Protein AF-I7LHT3-F1 (afdb_monomer_lite)

Sequence (119 aa):
MKRFFERVYADFLKEPRFKEYEDIIRLAIEKGYIVTSVIDYYRNYMNKDEKVLILRHDIDVDKKGARIFFEIEKRYNVKASYYFRLSTIDYSLMDDIVKYSSEVGYHYEELATYCKRIK

Foldseek 3Di:
DVVVVVCCCVVPVDDDPLVVVLVVLVVCVVVQEQEEAPVCCVVPPVPHPGHYDAAEDEQPDDLVVVVSSVVSCVVVLYAYEYAYEPVNDDPVSQVVNVVSVHHYHHPDCVVVVVVVVVD

pLDDT: mean 93.85, std 7.06, range [59.22, 98.69]

Structure (mmCIF, N/CA/C/O backbone):
data_AF-I7LHT3-F1
#
_entry.id   AF-I7LHT3-F1
#
loop_
_atom_site.group_PDB
_atom_site.id
_atom_site.type_symbol
_atom_site.label_atom_id
_atom_site.label_alt_id
_atom_site.label_comp_id
_atom_site.label_asym_id
_atom_site.label_entity_id
_atom_site.label_seq_id
_atom_site.pdbx_PDB_ins_code
_atom_site.Cartn_x
_atom_site.Cartn_y
_atom_site.Cartn_z
_atom_site.occupancy
_atom_site.B_iso_or_equiv
_atom_site.auth_seq_id
_atom_site.auth_comp_id
_atom_site.auth_asym_id
_atom_site.auth_atom_id
_atom_site.pdbx_PDB_model_num
ATOM 1 N N . MET A 1 1 ? 14.414 21.120 -23.046 1.00 61.41 1 MET A N 1
ATOM 2 C CA . MET A 1 1 ? 15.507 20.861 -22.078 1.00 61.41 1 MET A CA 1
ATOM 3 C C . MET A 1 1 ? 15.022 20.762 -20.637 1.00 61.41 1 MET A C 1
ATOM 5 O O . MET A 1 1 ? 15.161 19.688 -20.079 1.00 61.41 1 MET A O 1
ATOM 9 N N . LYS A 1 2 ? 14.400 21.792 -20.043 1.00 66.00 2 LYS A N 1
ATOM 10 C CA . LYS A 1 2 ? 13.954 21.764 -18.630 1.00 66.00 2 LYS A CA 1
ATOM 11 C C . LYS A 1 2 ? 13.097 20.534 -18.263 1.00 66.00 2 LYS A C 1
ATOM 13 O O . LYS A 1 2 ? 13.437 19.799 -17.347 1.00 66.00 2 LYS A O 1
ATOM 18 N N . ARG A 1 3 ? 12.100 20.220 -19.097 1.00 79.88 3 ARG A N 1
ATOM 19 C CA . ARG A 1 3 ? 11.211 19.053 -18.944 1.00 79.88 3 ARG A CA 1
ATOM 20 C C . ARG A 1 3 ? 11.917 17.692 -19.056 1.00 79.88 3 ARG A C 1
ATOM 22 O O . ARG A 1 3 ? 11.431 16.710 -18.518 1.00 79.88 3 ARG A O 1
ATOM 29 N N . PHE A 1 4 ? 13.051 17.624 -19.758 1.00 87.94 4 PHE A N 1
ATOM 30 C CA . PHE A 1 4 ? 13.847 16.396 -19.861 1.00 87.94 4 PHE A CA 1
ATOM 31 C C . PHE A 1 4 ? 14.626 16.149 -18.564 1.00 87.94 4 PHE A C 1
ATOM 33 O O . PHE A 1 4 ? 14.534 15.066 -18.002 1.00 87.94 4 PHE A O 1
ATOM 40 N N . PHE A 1 5 ? 15.309 17.170 -18.037 1.00 88.00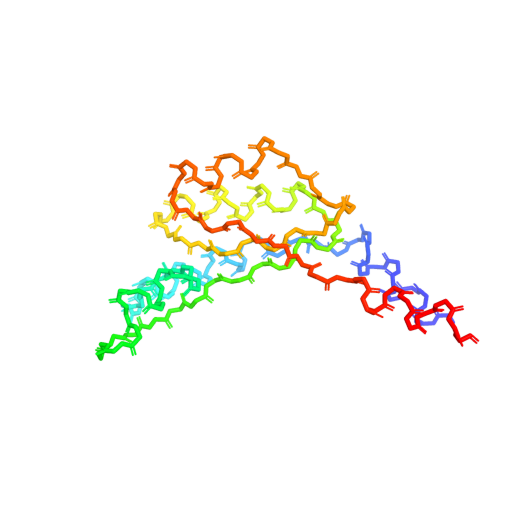 5 PHE A N 1
ATOM 41 C CA . PHE A 1 5 ? 16.018 17.066 -16.757 1.00 88.00 5 PHE A CA 1
ATOM 42 C C . PHE A 1 5 ? 15.073 16.808 -15.578 1.00 88.00 5 PHE A C 1
ATOM 44 O O . PHE A 1 5 ? 15.397 16.003 -14.713 1.00 88.00 5 PHE A O 1
ATOM 51 N N . GLU A 1 6 ? 13.883 17.418 -15.573 1.00 87.56 6 GLU A N 1
ATOM 52 C CA . GLU A 1 6 ? 12.838 17.132 -14.578 1.00 87.56 6 GLU A CA 1
ATOM 53 C C . GLU A 1 6 ? 12.427 15.654 -14.588 1.00 87.56 6 GLU A C 1
ATOM 55 O O . GLU A 1 6 ? 12.275 15.056 -13.527 1.00 87.56 6 GLU A O 1
ATOM 60 N N . ARG A 1 7 ? 12.293 15.049 -15.777 1.00 88.06 7 ARG A N 1
ATOM 61 C CA . ARG A 1 7 ? 11.987 13.620 -15.920 1.00 88.06 7 ARG A CA 1
ATOM 62 C C . ARG A 1 7 ? 13.144 12.740 -15.478 1.00 88.06 7 ARG A C 1
ATOM 64 O O . ARG A 1 7 ? 12.914 11.812 -14.721 1.00 88.06 7 ARG A O 1
ATOM 71 N N . VAL A 1 8 ? 14.378 13.058 -15.870 1.00 87.19 8 VAL A N 1
ATOM 72 C CA . VAL A 1 8 ? 15.560 12.303 -15.422 1.00 87.19 8 VAL A CA 1
ATOM 73 C C . VAL A 1 8 ? 15.680 12.333 -13.898 1.00 87.19 8 VAL A C 1
ATOM 75 O O . VAL A 1 8 ? 15.902 11.301 -13.273 1.00 87.19 8 VAL A O 1
ATOM 78 N N . TYR A 1 9 ? 15.479 13.498 -13.284 1.00 88.19 9 TYR A N 1
ATOM 79 C CA . TYR A 1 9 ? 15.497 13.604 -11.833 1.00 88.19 9 TYR A CA 1
ATOM 80 C C . TYR A 1 9 ? 14.360 12.800 -11.193 1.00 88.19 9 TYR A C 1
ATOM 82 O O . TYR A 1 9 ? 14.617 11.983 -10.317 1.00 88.19 9 TYR A O 1
ATOM 90 N N . ALA A 1 10 ? 13.117 12.996 -11.641 1.00 82.19 10 ALA A N 1
ATOM 91 C CA . ALA A 1 10 ? 11.954 12.332 -11.059 1.00 82.19 10 ALA A CA 1
ATOM 92 C C . ALA A 1 10 ? 11.996 10.805 -11.205 1.00 82.19 10 ALA A C 1
ATOM 94 O O . ALA A 1 10 ? 11.607 10.108 -10.271 1.00 82.19 10 ALA A O 1
ATOM 95 N N . ASP A 1 11 ? 12.467 10.314 -12.351 1.00 82.12 11 ASP A N 1
ATOM 96 C CA . ASP A 1 11 ? 12.419 8.897 -12.702 1.00 82.12 11 ASP A CA 1
ATOM 97 C C . ASP A 1 11 ? 13.643 8.126 -12.150 1.00 82.12 11 ASP A C 1
ATOM 99 O O . ASP A 1 11 ? 13.534 6.923 -11.922 1.00 82.12 11 ASP A O 1
ATOM 103 N N . PHE A 1 12 ? 14.788 8.789 -11.900 1.00 82.25 12 PHE A N 1
ATOM 104 C CA . PHE A 1 12 ? 16.039 8.103 -11.514 1.00 82.25 12 PHE A CA 1
ATOM 105 C C . PHE A 1 12 ? 16.764 8.638 -10.274 1.00 82.25 12 PHE A C 1
ATOM 107 O O . PHE A 1 12 ? 17.496 7.880 -9.644 1.00 82.25 12 PHE A O 1
ATOM 114 N N . LEU A 1 13 ? 16.632 9.925 -9.941 1.00 84.88 13 LEU A N 1
ATOM 115 C CA . LEU A 1 13 ? 17.433 10.558 -8.877 1.00 84.88 13 LEU A CA 1
ATOM 116 C C . LEU A 1 13 ? 16.616 10.909 -7.635 1.00 84.88 13 LEU A C 1
ATOM 118 O O . LEU A 1 13 ? 17.182 11.145 -6.571 1.00 84.88 13 LEU A O 1
ATOM 122 N N . LYS A 1 14 ? 15.294 10.996 -7.771 1.00 83.88 14 LYS A N 1
ATOM 123 C CA . LYS A 1 14 ? 14.410 11.351 -6.673 1.00 83.88 14 LYS A CA 1
ATOM 124 C C . LYS A 1 14 ? 14.393 10.224 -5.650 1.00 83.88 14 LYS A C 1
ATOM 126 O O . LYS A 1 14 ? 14.030 9.093 -5.963 1.00 83.88 14 LYS A O 1
ATOM 131 N N . GLU A 1 15 ? 14.739 10.568 -4.417 1.00 85.06 15 GLU A N 1
ATOM 132 C CA . GLU A 1 15 ? 14.700 9.616 -3.318 1.00 85.06 15 GLU A CA 1
ATOM 133 C C . GLU A 1 15 ? 13.270 9.114 -3.071 1.00 85.06 15 GLU A C 1
ATOM 135 O O . GLU A 1 15 ? 12.298 9.884 -3.155 1.00 85.06 15 GLU A O 1
ATOM 140 N N . PRO A 1 16 ? 13.113 7.816 -2.774 1.00 87.50 16 PRO A N 1
ATOM 141 C CA . PRO A 1 16 ? 11.816 7.266 -2.447 1.00 87.50 16 PRO A CA 1
ATOM 142 C C . PRO A 1 16 ? 11.344 7.790 -1.086 1.00 87.50 16 PRO A C 1
ATOM 144 O O . PRO A 1 16 ? 12.079 7.794 -0.102 1.00 87.50 16 PRO A O 1
ATOM 147 N N . ARG A 1 17 ? 10.073 8.189 -1.018 1.00 92.69 17 ARG A N 1
ATOM 148 C CA . ARG A 1 17 ? 9.463 8.831 0.160 1.00 92.69 17 ARG A CA 1
ATOM 149 C C . ARG 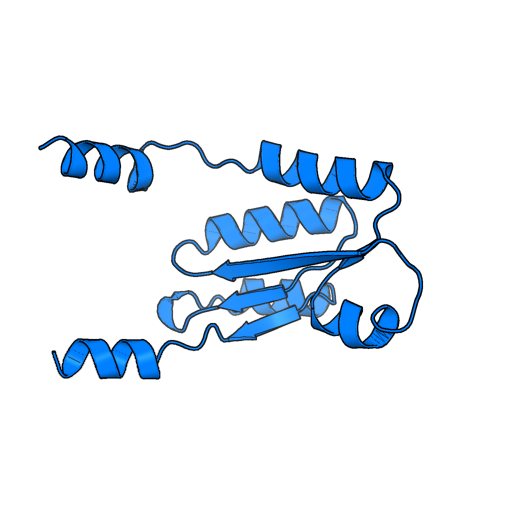A 1 17 ? 8.809 7.828 1.111 1.00 92.69 17 ARG A C 1
ATOM 151 O O . ARG A 1 17 ? 7.645 7.966 1.487 1.00 92.69 17 ARG A O 1
ATOM 158 N N . PHE A 1 18 ? 9.527 6.748 1.416 1.00 95.38 18 PHE A N 1
ATOM 159 C CA . PHE A 1 18 ? 9.004 5.669 2.260 1.00 95.38 18 PHE A CA 1
ATOM 160 C C . PHE A 1 18 ? 8.848 6.098 3.719 1.00 95.38 18 PHE A C 1
ATOM 162 O O . PHE A 1 18 ? 7.903 5.676 4.377 1.00 95.38 18 PHE A O 1
ATOM 169 N N . LYS A 1 19 ? 9.735 6.971 4.205 1.00 96.50 19 LYS A N 1
ATOM 170 C CA . LYS A 1 19 ? 9.661 7.499 5.569 1.00 96.50 19 LYS A CA 1
ATOM 171 C C . LYS A 1 19 ? 8.413 8.357 5.763 1.00 96.50 19 LYS A C 1
ATOM 173 O O . LYS A 1 19 ? 7.703 8.201 6.745 1.00 96.50 19 LYS A O 1
ATOM 178 N N . GLU A 1 20 ? 8.108 9.219 4.801 1.00 97.62 20 GLU A N 1
ATOM 179 C CA . GLU A 1 20 ? 6.916 10.062 4.835 1.00 97.62 20 GLU A CA 1
ATOM 180 C C . GLU A 1 20 ? 5.638 9.226 4.758 1.00 97.62 20 GLU A C 1
ATOM 182 O O . GLU A 1 20 ? 4.652 9.545 5.415 1.00 97.62 20 GLU A O 1
ATOM 187 N N . TYR A 1 21 ? 5.655 8.139 3.983 1.00 97.88 21 TYR A N 1
ATOM 188 C CA . TYR A 1 21 ? 4.554 7.181 3.963 1.00 97.88 21 TYR A CA 1
ATOM 189 C C . TYR A 1 21 ? 4.342 6.512 5.328 1.00 97.88 21 TYR A C 1
ATOM 191 O O . TYR A 1 21 ? 3.219 6.461 5.831 1.00 97.88 21 TYR A O 1
ATOM 199 N N . GLU A 1 22 ? 5.423 6.043 5.949 1.00 98.38 22 GLU A N 1
ATOM 200 C CA . GLU A 1 22 ? 5.403 5.458 7.290 1.00 98.38 22 GLU A CA 1
ATOM 201 C C . GLU A 1 22 ? 4.886 6.458 8.341 1.00 98.38 22 GLU A C 1
ATOM 203 O O . GLU A 1 22 ? 4.035 6.111 9.162 1.00 98.38 22 GLU A O 1
ATOM 208 N N . ASP A 1 23 ? 5.307 7.723 8.261 1.00 98.44 23 ASP A N 1
ATOM 209 C CA . ASP A 1 23 ? 4.817 8.797 9.128 1.00 98.44 23 ASP A CA 1
ATOM 210 C C . ASP A 1 23 ? 3.314 9.065 8.952 1.00 98.44 23 ASP A C 1
ATOM 212 O O . ASP A 1 23 ? 2.630 9.333 9.942 1.00 98.44 23 ASP A O 1
ATOM 216 N N . ILE A 1 24 ? 2.773 8.954 7.732 1.00 98.44 24 ILE A N 1
ATOM 217 C CA . ILE A 1 24 ? 1.326 9.071 7.482 1.00 98.44 24 ILE A CA 1
ATOM 218 C C . ILE A 1 24 ? 0.566 7.945 8.186 1.00 98.44 24 ILE A C 1
ATOM 220 O O . ILE A 1 24 ? -0.425 8.224 8.863 1.00 98.44 24 ILE A O 1
ATOM 224 N N . ILE A 1 25 ? 1.022 6.693 8.061 1.00 98.56 25 ILE A N 1
ATOM 225 C CA . ILE A 1 25 ? 0.386 5.547 8.730 1.00 98.56 25 ILE A CA 1
ATOM 226 C C . ILE A 1 25 ? 0.431 5.735 10.244 1.00 98.56 25 ILE A C 1
ATOM 228 O O . ILE A 1 25 ? -0.603 5.644 10.910 1.00 98.56 25 ILE A O 1
ATOM 232 N N . ARG A 1 26 ? 1.614 6.040 10.787 1.00 98.62 26 ARG A N 1
ATOM 233 C CA . ARG A 1 26 ? 1.803 6.257 12.223 1.00 98.62 26 ARG A CA 1
ATOM 234 C C . ARG A 1 26 ? 0.878 7.359 12.737 1.00 98.62 26 ARG A C 1
ATOM 236 O O . ARG A 1 26 ? 0.167 7.148 13.716 1.00 98.62 26 ARG A O 1
ATOM 243 N N . LEU A 1 27 ? 0.844 8.506 12.059 1.00 98.69 27 LEU A N 1
ATOM 244 C CA . LEU A 1 27 ? -0.003 9.630 12.451 1.00 98.69 27 LEU A CA 1
ATOM 245 C C . LEU A 1 27 ? -1.494 9.284 12.358 1.00 98.69 27 LEU A C 1
ATOM 247 O O . LEU A 1 27 ? -2.264 9.681 13.228 1.00 98.69 27 LEU A O 1
ATOM 251 N N . ALA A 1 28 ? -1.919 8.546 11.331 1.00 98.62 28 ALA A N 1
ATOM 252 C CA . ALA A 1 28 ? -3.305 8.107 11.200 1.00 98.62 28 ALA A CA 1
ATOM 253 C C . ALA A 1 28 ? -3.722 7.243 12.401 1.00 98.62 28 ALA A C 1
ATOM 255 O O . ALA A 1 28 ? -4.738 7.531 13.037 1.00 98.62 28 ALA A O 1
ATOM 256 N N . ILE A 1 29 ? -2.892 6.264 12.772 1.00 98.44 29 ILE A N 1
ATOM 257 C CA . ILE A 1 29 ? -3.115 5.411 13.948 1.00 98.44 29 ILE A CA 1
ATOM 258 C C . ILE A 1 29 ? -3.160 6.257 15.230 1.00 98.44 29 ILE A C 1
ATOM 260 O O . ILE A 1 29 ? -4.106 6.143 16.006 1.00 98.44 29 ILE A O 1
ATOM 264 N N . GLU A 1 30 ? -2.200 7.166 15.430 1.00 98.50 30 GLU A N 1
ATOM 265 C CA . GLU A 1 30 ? -2.159 8.076 16.590 1.00 98.50 30 GLU A CA 1
ATOM 266 C C . GLU A 1 30 ? -3.402 8.973 16.695 1.00 98.50 30 GLU A C 1
ATOM 268 O O . GLU A 1 30 ? -3.814 9.357 17.790 1.00 98.50 30 GLU A O 1
ATOM 273 N N . LYS A 1 31 ? -4.018 9.323 15.560 1.00 98.50 31 LYS A N 1
ATOM 274 C CA . LYS A 1 31 ? -5.255 10.115 15.498 1.00 98.50 31 LYS A CA 1
ATOM 275 C C . LYS A 1 31 ? -6.531 9.270 15.566 1.00 98.50 31 LYS A C 1
ATOM 277 O O . LYS A 1 31 ? -7.622 9.833 15.438 1.00 98.50 31 LYS A O 1
ATOM 282 N N . GLY A 1 32 ? -6.402 7.964 15.799 1.00 98.19 32 GLY A N 1
ATOM 283 C CA . GLY A 1 32 ? -7.518 7.035 15.964 1.00 98.19 32 GLY A CA 1
ATOM 284 C C . GLY A 1 32 ? -8.187 6.636 14.652 1.00 98.19 32 GLY A C 1
ATOM 285 O O . GLY A 1 32 ? -9.374 6.326 14.659 1.00 98.19 32 GLY A O 1
ATOM 286 N N . TYR A 1 33 ? -7.470 6.687 13.526 1.00 98.69 33 TYR A N 1
ATOM 287 C CA . TYR A 1 33 ? -7.975 6.145 12.268 1.00 98.69 33 TYR A CA 1
ATOM 288 C C . TYR A 1 33 ? -7.770 4.633 12.211 1.00 98.69 33 TYR A C 1
ATOM 290 O O . TYR A 1 33 ? -6.698 4.114 12.524 1.00 98.69 33 TYR A O 1
ATOM 298 N N . ILE A 1 34 ? -8.777 3.939 11.699 1.00 98.38 34 ILE A N 1
ATOM 299 C CA . ILE A 1 34 ? -8.670 2.570 11.215 1.00 98.38 34 ILE A CA 1
ATOM 300 C C . ILE A 1 34 ? -8.014 2.630 9.839 1.00 98.38 34 ILE A C 1
ATOM 302 O O . ILE A 1 34 ? -8.584 3.169 8.892 1.00 98.38 34 ILE A O 1
ATOM 306 N N . VAL A 1 35 ? -6.803 2.098 9.722 1.00 98.62 35 VAL A N 1
ATOM 307 C CA . VAL A 1 35 ? -6.062 2.074 8.457 1.00 98.62 35 VAL A CA 1
ATOM 308 C C 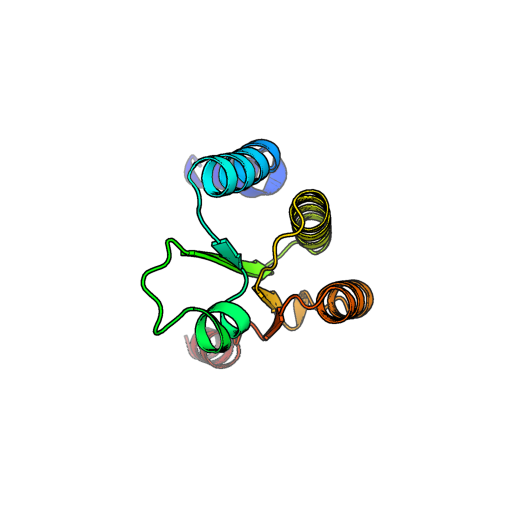. VAL A 1 35 ? -6.274 0.717 7.792 1.00 98.62 35 VAL A C 1
ATOM 310 O 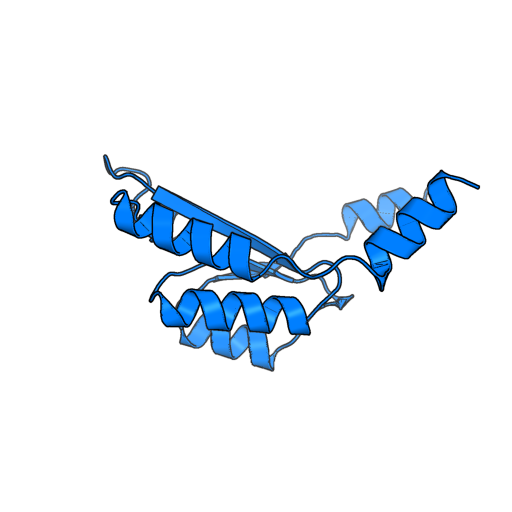O . VAL A 1 35 ? -5.916 -0.314 8.366 1.00 98.62 35 VAL A O 1
ATOM 313 N N . THR A 1 36 ? -6.911 0.693 6.621 1.00 98.50 36 THR A N 1
ATOM 314 C CA . THR A 1 36 ? -7.365 -0.574 6.031 1.00 98.50 36 THR A CA 1
ATOM 315 C C . THR A 1 36 ? -7.463 -0.581 4.498 1.00 98.50 36 THR A C 1
ATOM 317 O O . THR A 1 36 ? -7.229 0.431 3.838 1.00 98.50 36 THR A O 1
ATOM 320 N N . SER A 1 37 ? -7.790 -1.739 3.914 1.00 98.38 37 SER A N 1
ATOM 321 C CA . SER A 1 37 ? -8.018 -1.928 2.477 1.00 98.38 37 SER A CA 1
ATOM 322 C C . SER A 1 37 ? -9.426 -1.506 2.042 1.00 98.38 37 SER A C 1
ATOM 324 O O . SER A 1 37 ? -10.325 -1.300 2.860 1.00 98.38 37 SER A O 1
ATOM 326 N N . VAL A 1 38 ? -9.643 -1.397 0.730 1.00 98.06 38 VAL A N 1
ATOM 327 C CA . VAL A 1 38 ? -10.930 -1.016 0.133 1.00 98.06 38 VAL A CA 1
ATOM 328 C C . VAL A 1 38 ? -11.999 -2.052 0.476 1.00 98.06 38 VAL A C 1
ATOM 330 O O . VAL A 1 38 ? -13.077 -1.692 0.955 1.00 98.06 38 VAL A O 1
ATOM 333 N N . ILE A 1 39 ? -11.706 -3.341 0.279 1.00 96.19 39 ILE A N 1
ATOM 334 C CA . ILE A 1 39 ? -12.651 -4.418 0.593 1.00 96.19 39 ILE A CA 1
ATOM 335 C C . ILE A 1 39 ? -12.952 -4.493 2.093 1.00 96.19 39 ILE A C 1
ATOM 337 O O . ILE A 1 39 ? -14.104 -4.713 2.473 1.00 96.19 39 ILE A O 1
ATOM 341 N N . ASP A 1 40 ? -11.947 -4.327 2.954 1.00 97.31 40 ASP A N 1
ATOM 342 C CA . ASP A 1 40 ? -12.145 -4.401 4.404 1.00 97.31 40 ASP A CA 1
ATOM 343 C C . ASP A 1 40 ? -12.966 -3.205 4.904 1.00 97.31 40 ASP A C 1
ATOM 345 O O . ASP A 1 40 ? -13.887 -3.389 5.698 1.00 97.31 40 ASP A O 1
ATOM 349 N N . TYR A 1 41 ? -12.738 -2.005 4.356 1.00 97.94 41 TYR A N 1
ATOM 350 C CA . TYR A 1 41 ? -13.621 -0.856 4.558 1.00 97.94 41 TYR A CA 1
ATOM 351 C C . TYR A 1 41 ? -15.065 -1.170 4.166 1.00 97.94 41 TYR A C 1
ATOM 353 O O . TYR A 1 41 ? -15.964 -1.037 4.998 1.00 97.94 41 TYR A O 1
ATOM 361 N N . TYR A 1 42 ? -15.285 -1.633 2.934 1.00 97.38 42 TYR A N 1
ATOM 362 C CA . TYR A 1 42 ? -16.623 -1.940 2.429 1.00 97.38 42 TYR A CA 1
ATOM 363 C C . TYR A 1 42 ? -17.365 -2.933 3.332 1.00 97.38 42 TYR A C 1
ATOM 365 O O . TYR A 1 42 ? -18.530 -2.730 3.668 1.00 97.38 42 TYR A O 1
ATOM 373 N N . ARG A 1 43 ? -16.681 -3.999 3.757 1.00 96.50 43 ARG A N 1
ATOM 374 C CA . ARG A 1 43 ? -17.282 -5.076 4.554 1.00 96.50 43 ARG A CA 1
ATOM 375 C C . ARG A 1 43 ? -17.504 -4.694 6.011 1.00 96.50 43 ARG A C 1
ATOM 377 O O . ARG A 1 43 ? -18.516 -5.085 6.585 1.00 96.50 43 ARG A O 1
ATOM 384 N N . ASN A 1 44 ? -16.560 -3.973 6.613 1.00 97.06 44 ASN A N 1
ATOM 385 C CA . ASN A 1 44 ? -16.487 -3.859 8.068 1.00 97.06 44 ASN A CA 1
ATOM 386 C C . ASN A 1 44 ? -16.720 -2.448 8.603 1.00 97.06 44 ASN A C 1
ATOM 388 O O . ASN A 1 44 ? -17.031 -2.328 9.789 1.00 97.06 44 ASN A O 1
ATOM 392 N N . TYR A 1 45 ? -16.585 -1.401 7.785 1.00 96.94 45 TYR A N 1
ATOM 393 C CA . TYR A 1 45 ? -16.531 -0.018 8.275 1.00 96.94 45 TYR A CA 1
ATOM 394 C C . TYR A 1 45 ? -17.393 0.983 7.490 1.00 96.94 45 TYR A C 1
ATOM 396 O O . TYR A 1 45 ? -17.705 2.035 8.031 1.00 96.94 45 TYR A O 1
ATOM 404 N N . MET A 1 46 ? -17.846 0.664 6.272 1.00 96.12 46 MET A N 1
ATOM 405 C CA . MET A 1 46 ? -18.626 1.578 5.418 1.00 96.12 46 MET A CA 1
ATOM 406 C C . MET A 1 46 ? -19.887 2.147 6.085 1.00 96.12 46 MET A C 1
ATOM 408 O O . MET A 1 46 ? -20.234 3.298 5.847 1.00 96.12 46 MET A O 1
ATOM 412 N N . ASN A 1 47 ? -20.557 1.353 6.920 1.00 96.31 47 ASN A N 1
ATOM 413 C CA . ASN A 1 47 ? -21.796 1.746 7.599 1.00 96.31 47 ASN A CA 1
ATOM 414 C C . ASN A 1 47 ? -21.582 2.090 9.083 1.00 96.31 47 ASN A C 1
ATOM 416 O O . ASN A 1 47 ? -22.529 2.037 9.866 1.00 96.31 47 ASN A O 1
ATOM 420 N N . LYS A 1 48 ? -20.340 2.368 9.495 1.00 95.81 48 LYS A N 1
ATOM 421 C CA . LYS A 1 48 ? -19.985 2.712 10.877 1.00 95.81 48 LYS A CA 1
ATOM 422 C C . LYS A 1 48 ? -19.494 4.153 10.960 1.00 95.81 48 LYS A C 1
ATOM 424 O O . LYS A 1 48 ? -18.900 4.661 10.013 1.00 95.81 48 LYS A O 1
ATOM 429 N N . ASP A 1 49 ? -19.702 4.778 12.113 1.00 96.19 49 ASP A N 1
ATOM 430 C CA . ASP A 1 49 ? -19.184 6.115 12.417 1.00 96.19 49 ASP A CA 1
ATOM 431 C C . ASP A 1 49 ? -17.745 6.025 12.951 1.00 96.19 49 ASP A C 1
ATOM 433 O O . ASP A 1 49 ? -17.467 6.265 14.122 1.00 96.19 49 ASP A O 1
ATOM 437 N N . GLU A 1 50 ? -16.832 5.577 12.089 1.00 96.62 50 GLU A N 1
ATOM 438 C CA . GLU A 1 50 ? -15.415 5.394 12.405 1.00 96.62 50 GLU A CA 1
ATOM 439 C C . GLU A 1 50 ? -14.556 6.275 11.498 1.00 96.62 50 GLU A C 1
ATOM 441 O O . GLU A 1 50 ? -14.846 6.467 10.314 1.00 96.62 50 GLU A O 1
ATOM 446 N N . LYS A 1 51 ? -13.432 6.769 12.020 1.00 97.94 51 LYS A N 1
ATOM 447 C CA . LYS A 1 51 ? -12.423 7.420 11.181 1.00 97.94 51 LYS A CA 1
ATOM 448 C C . LYS A 1 51 ? -11.650 6.342 10.436 1.00 97.94 51 LYS A C 1
ATOM 450 O O . LYS A 1 51 ? -10.976 5.536 11.065 1.00 97.94 51 LYS A O 1
ATOM 455 N N . VAL A 1 52 ? -11.713 6.333 9.107 1.00 98.44 52 VAL A N 1
ATOM 456 C CA . VAL A 1 52 ? -11.030 5.321 8.288 1.00 98.44 52 VAL A CA 1
ATOM 457 C C . VAL A 1 52 ? -10.075 5.982 7.302 1.00 98.44 52 VAL A C 1
ATOM 459 O O . VAL A 1 52 ? -10.440 6.930 6.611 1.00 98.44 52 VAL A O 1
ATOM 462 N N . LEU A 1 53 ? -8.850 5.465 7.228 1.00 98.56 53 LEU A N 1
ATOM 463 C CA . LEU A 1 53 ? -7.897 5.751 6.162 1.00 98.56 53 LEU A CA 1
ATOM 464 C C . LEU A 1 53 ? -7.793 4.513 5.270 1.00 98.56 53 LEU A C 1
ATOM 466 O O . LEU A 1 53 ? -7.295 3.474 5.696 1.00 98.56 53 LEU A O 1
ATOM 470 N N . ILE A 1 54 ? -8.261 4.625 4.029 1.00 98.50 54 ILE A N 1
ATOM 471 C CA . ILE A 1 54 ? -8.193 3.527 3.064 1.00 98.50 54 ILE A CA 1
ATOM 472 C C . ILE A 1 54 ? -6.881 3.626 2.290 1.00 98.50 54 ILE A C 1
ATOM 474 O O . ILE A 1 54 ? -6.618 4.636 1.635 1.00 98.50 54 ILE A O 1
ATOM 478 N N . LEU A 1 55 ? -6.073 2.570 2.342 1.00 98.38 55 LEU A N 1
ATOM 479 C CA . LEU A 1 55 ? -4.820 2.472 1.606 1.00 98.38 55 LEU A CA 1
ATOM 480 C C . LEU A 1 55 ? -5.033 1.751 0.271 1.00 98.38 55 LEU A C 1
ATOM 482 O O . LEU A 1 55 ? -5.540 0.623 0.205 1.00 98.38 55 LEU A O 1
ATOM 486 N N . ARG A 1 56 ? -4.618 2.423 -0.804 1.00 97.44 56 ARG A N 1
ATOM 487 C CA . ARG A 1 56 ? -4.691 1.938 -2.181 1.00 97.44 56 ARG A CA 1
ATOM 488 C C . ARG A 1 56 ? -3.390 2.242 -2.912 1.00 97.44 56 ARG A C 1
ATOM 490 O O . ARG A 1 56 ? -3.016 3.406 -3.036 1.00 97.44 56 ARG A O 1
ATOM 497 N N . HIS A 1 57 ? -2.798 1.205 -3.492 1.00 96.94 57 HIS A N 1
ATOM 498 C CA . HIS A 1 57 ? -1.566 1.278 -4.267 1.00 96.94 57 HIS A CA 1
ATOM 499 C C . HIS A 1 57 ? -1.802 0.806 -5.692 1.00 96.94 57 HIS A C 1
ATOM 501 O O . HIS A 1 57 ? -2.197 -0.337 -5.908 1.00 96.94 57 HIS A O 1
ATOM 507 N N . ASP A 1 58 ? -1.523 1.675 -6.658 1.00 95.81 58 ASP A N 1
ATOM 508 C CA . ASP A 1 58 ? -1.370 1.276 -8.056 1.00 95.81 58 ASP A CA 1
ATOM 509 C C . ASP A 1 58 ? 0.090 0.914 -8.304 1.00 95.81 58 ASP A C 1
ATOM 511 O O . ASP A 1 58 ? 0.984 1.762 -8.249 1.00 95.81 58 ASP A O 1
ATOM 515 N N . ILE A 1 59 ? 0.347 -0.367 -8.551 1.00 95.31 59 ILE A N 1
ATOM 516 C CA . ILE A 1 59 ? 1.693 -0.870 -8.801 1.00 95.31 59 ILE A CA 1
ATOM 517 C C . ILE A 1 59 ? 1.966 -0.746 -10.297 1.00 95.31 59 ILE A C 1
ATOM 519 O O . ILE A 1 59 ? 1.850 -1.706 -11.054 1.00 95.31 59 ILE A O 1
ATOM 523 N N . ASP A 1 60 ? 2.301 0.466 -10.737 1.00 90.06 60 ASP A N 1
ATOM 524 C CA . ASP A 1 60 ? 2.477 0.774 -12.161 1.00 90.06 60 ASP A CA 1
ATOM 525 C C . ASP A 1 60 ? 3.845 0.362 -12.719 1.00 90.06 60 ASP A C 1
ATOM 527 O O . ASP A 1 60 ? 3.954 0.003 -13.893 1.00 90.06 60 ASP A O 1
ATOM 531 N N . VAL A 1 61 ? 4.898 0.437 -11.894 1.00 83.25 61 VAL A N 1
ATOM 532 C CA . VAL A 1 61 ? 6.292 0.324 -12.360 1.00 83.25 61 VAL A CA 1
ATOM 533 C C . VAL A 1 61 ? 7.142 -0.589 -11.476 1.00 83.25 61 VAL A C 1
ATOM 535 O O . VAL A 1 61 ? 7.714 -1.555 -11.977 1.00 83.25 61 VAL A O 1
ATOM 538 N N . ASP A 1 62 ? 7.248 -0.297 -10.176 1.00 84.44 62 ASP A N 1
ATOM 539 C CA . ASP A 1 62 ? 8.267 -0.909 -9.315 1.00 84.44 62 ASP A CA 1
ATOM 540 C C . ASP A 1 62 ? 7.702 -1.914 -8.297 1.00 84.44 62 ASP A C 1
ATOM 542 O O . ASP A 1 62 ? 7.034 -1.559 -7.324 1.00 84.44 62 ASP A O 1
ATOM 546 N N . LYS A 1 63 ? 8.063 -3.185 -8.497 1.00 90.06 63 LYS A N 1
ATOM 547 C CA . LYS A 1 63 ? 7.742 -4.308 -7.603 1.00 90.06 63 LYS A CA 1
ATOM 548 C C . LYS A 1 63 ? 8.491 -4.223 -6.270 1.00 90.06 63 LYS A C 1
ATOM 550 O O . LYS A 1 63 ? 7.959 -4.627 -5.238 1.00 90.06 63 LYS A O 1
ATOM 555 N N . LYS A 1 64 ? 9.719 -3.687 -6.265 1.00 90.94 64 LYS A N 1
ATOM 556 C CA . LYS A 1 64 ? 10.529 -3.566 -5.042 1.00 90.94 64 LYS A CA 1
ATOM 557 C C . LYS A 1 64 ? 9.922 -2.532 -4.104 1.00 90.94 64 LYS A C 1
ATOM 559 O O . LYS A 1 64 ? 9.758 -2.818 -2.921 1.00 90.94 64 LYS A O 1
ATOM 564 N N . GLY A 1 65 ? 9.518 -1.381 -4.639 1.00 93.12 65 GLY A N 1
ATOM 565 C CA . GLY A 1 65 ? 8.747 -0.384 -3.905 1.00 93.12 65 GLY A CA 1
ATOM 566 C C . GLY A 1 65 ? 7.464 -0.965 -3.315 1.00 93.12 65 GLY A C 1
ATOM 567 O O . GLY A 1 65 ? 7.209 -0.768 -2.130 1.00 93.12 65 GLY A O 1
ATOM 568 N N . ALA A 1 66 ? 6.714 -1.762 -4.085 1.00 96.12 66 ALA A N 1
ATOM 569 C CA . ALA A 1 66 ? 5.513 -2.444 -3.593 1.00 96.12 66 ALA A CA 1
ATOM 570 C C . ALA A 1 66 ? 5.800 -3.355 -2.382 1.00 96.12 66 ALA A C 1
ATOM 572 O O . ALA A 1 66 ? 5.071 -3.307 -1.392 1.00 96.12 66 ALA A O 1
ATOM 573 N N . ARG A 1 67 ? 6.896 -4.131 -2.413 1.00 97.75 67 ARG A N 1
ATOM 574 C CA . ARG A 1 67 ? 7.332 -4.939 -1.259 1.00 97.75 67 ARG A CA 1
ATOM 575 C C . ARG A 1 67 ? 7.677 -4.067 -0.052 1.00 97.75 67 ARG A C 1
ATOM 577 O O . ARG A 1 67 ? 7.319 -4.427 1.060 1.00 97.75 67 ARG A O 1
ATOM 584 N N . ILE A 1 68 ? 8.331 -2.922 -0.248 1.00 97.31 68 ILE A N 1
ATOM 585 C CA . ILE A 1 68 ? 8.668 -2.006 0.854 1.00 97.31 68 ILE A CA 1
ATOM 586 C C . ILE A 1 68 ? 7.401 -1.427 1.498 1.00 97.31 68 ILE A C 1
ATOM 588 O O . ILE A 1 68 ? 7.309 -1.428 2.724 1.00 97.31 68 ILE A O 1
ATOM 592 N N . PHE A 1 69 ? 6.417 -0.993 0.700 1.00 97.56 69 PHE A N 1
ATOM 593 C CA . PHE A 1 69 ? 5.109 -0.560 1.210 1.00 97.56 69 PHE A CA 1
ATOM 594 C C . PHE A 1 69 ? 4.455 -1.647 2.069 1.00 97.56 69 PHE A C 1
ATOM 596 O O . PHE A 1 69 ? 4.065 -1.380 3.206 1.00 97.56 69 PHE A O 1
ATOM 603 N N . PHE A 1 70 ? 4.442 -2.883 1.569 1.00 98.38 70 PHE A N 1
ATOM 604 C CA . PHE A 1 70 ? 3.869 -4.023 2.276 1.00 98.38 70 PHE A CA 1
ATOM 605 C C . PHE A 1 70 ? 4.566 -4.316 3.609 1.00 98.38 70 PHE A C 1
ATOM 607 O O . PHE A 1 70 ? 3.901 -4.503 4.628 1.00 98.38 70 PHE A O 1
ATOM 614 N N . GLU A 1 71 ? 5.900 -4.301 3.644 1.00 98.50 71 GLU A N 1
ATOM 615 C CA . GLU A 1 71 ? 6.632 -4.509 4.897 1.00 98.50 71 GLU A CA 1
ATOM 616 C C . GLU A 1 71 ? 6.421 -3.354 5.890 1.00 98.50 71 GLU A C 1
ATOM 618 O O . GLU A 1 71 ? 6.371 -3.602 7.093 1.00 98.50 71 GLU A O 1
ATOM 623 N N . ILE A 1 72 ? 6.277 -2.103 5.426 1.00 98.50 72 ILE A N 1
ATOM 624 C CA . ILE A 1 72 ? 5.911 -0.972 6.298 1.00 98.50 72 ILE A CA 1
ATOM 625 C C . ILE A 1 72 ? 4.537 -1.231 6.917 1.00 98.50 72 ILE A C 1
ATOM 627 O O . ILE A 1 72 ? 4.411 -1.241 8.135 1.00 98.50 72 ILE A O 1
ATOM 631 N N . GLU A 1 73 ? 3.517 -1.498 6.110 1.00 98.50 73 GLU A N 1
ATOM 632 C CA . GLU A 1 73 ? 2.146 -1.717 6.589 1.00 98.50 73 GLU A CA 1
ATOM 633 C C . GLU A 1 73 ? 2.046 -2.859 7.598 1.00 98.50 73 GLU A C 1
ATOM 635 O O . GLU A 1 73 ? 1.428 -2.715 8.656 1.00 98.50 73 GLU A O 1
ATOM 640 N N . LYS A 1 74 ? 2.740 -3.965 7.320 1.00 98.31 74 LYS A N 1
ATOM 641 C CA . LYS A 1 74 ? 2.813 -5.117 8.213 1.00 98.31 74 LYS A CA 1
ATOM 642 C C . LYS A 1 74 ? 3.418 -4.762 9.573 1.00 98.31 74 LYS A C 1
ATOM 644 O O . LYS A 1 74 ? 2.933 -5.262 10.587 1.00 98.31 74 LYS A O 1
ATOM 649 N N . ARG A 1 75 ? 4.432 -3.883 9.630 1.00 98.38 75 ARG A N 1
ATOM 650 C CA . ARG A 1 75 ? 5.008 -3.410 10.909 1.00 98.38 75 ARG A CA 1
ATOM 651 C C . ARG A 1 75 ? 3.989 -2.673 11.777 1.00 98.38 75 ARG A C 1
ATOM 653 O O . ARG A 1 75 ? 4.066 -2.773 12.997 1.00 98.38 75 ARG A O 1
ATOM 660 N N . TYR A 1 76 ? 3.042 -1.967 11.162 1.00 98.31 76 TYR A N 1
ATOM 661 C CA . TYR A 1 76 ? 1.984 -1.230 11.864 1.00 98.31 76 TYR A CA 1
ATOM 662 C C . TYR A 1 76 ? 0.686 -2.021 12.022 1.00 98.31 76 TYR A C 1
ATOM 664 O O . TYR A 1 76 ? -0.289 -1.508 12.565 1.00 98.31 76 TYR A O 1
ATOM 672 N N . ASN A 1 77 ? 0.677 -3.275 11.578 1.00 98.12 77 ASN A N 1
ATOM 673 C CA . ASN A 1 77 ? -0.484 -4.145 11.579 1.00 98.12 77 ASN A CA 1
ATOM 674 C C . ASN A 1 77 ? -1.704 -3.579 10.817 1.00 98.12 77 ASN A C 1
ATOM 676 O O . ASN A 1 77 ? -2.845 -3.735 11.259 1.00 98.12 77 ASN A O 1
ATOM 680 N N . VAL A 1 78 ? -1.464 -2.890 9.696 1.00 98.38 78 VAL A N 1
ATOM 681 C CA . VAL A 1 78 ? -2.514 -2.266 8.871 1.00 98.38 78 VAL A CA 1
ATOM 682 C C . VAL A 1 78 ? -2.667 -2.985 7.536 1.00 98.38 78 VAL A C 1
ATOM 684 O O . VAL A 1 78 ? -1.727 -3.603 7.045 1.00 98.38 78 VAL A O 1
ATOM 687 N N . LYS A 1 79 ? -3.852 -2.890 6.929 1.00 98.50 79 LYS A N 1
ATOM 688 C CA . LYS A 1 79 ? -4.145 -3.514 5.629 1.00 98.50 79 LYS A CA 1
ATOM 689 C C . LYS A 1 79 ? -4.171 -2.476 4.514 1.00 98.50 79 LYS A C 1
ATOM 691 O O . LYS A 1 79 ? -4.495 -1.315 4.753 1.00 98.50 79 LYS A O 1
ATOM 696 N N . ALA A 1 80 ? -3.922 -2.919 3.287 1.00 98.62 80 ALA A N 1
ATOM 697 C CA . ALA A 1 80 ? -4.030 -2.088 2.093 1.00 98.62 80 ALA A CA 1
ATOM 698 C C . ALA A 1 80 ? -4.491 -2.894 0.876 1.00 98.62 80 ALA A C 1
ATOM 700 O O . ALA A 1 80 ? -4.605 -4.121 0.923 1.00 98.62 80 ALA A O 1
ATOM 701 N N . SER A 1 81 ? -4.768 -2.178 -0.211 1.00 98.62 81 SER A N 1
ATOM 702 C CA . SER A 1 81 ? -5.196 -2.742 -1.495 1.00 98.62 81 SER A CA 1
ATOM 703 C C . SER A 1 81 ? -4.130 -2.488 -2.549 1.00 98.62 81 SER A C 1
ATOM 705 O O . SER A 1 81 ? -3.750 -1.339 -2.767 1.00 98.62 81 SER A O 1
ATOM 707 N N . TYR A 1 82 ? -3.671 -3.544 -3.212 1.00 98.38 82 TYR A N 1
ATOM 708 C CA . TYR A 1 82 ? -2.590 -3.512 -4.191 1.00 98.38 82 TYR A CA 1
ATOM 709 C C . TYR A 1 82 ? -3.116 -3.883 -5.572 1.00 98.38 82 TYR A C 1
ATOM 711 O O . TYR A 1 82 ? -3.451 -5.040 -5.821 1.00 98.38 82 TYR A O 1
ATOM 719 N N . TYR A 1 83 ? -3.168 -2.916 -6.483 1.00 97.75 83 TYR A N 1
ATOM 720 C CA . TYR A 1 83 ? -3.611 -3.119 -7.857 1.00 97.75 83 TYR A CA 1
ATOM 721 C C . TYR A 1 83 ? -2.396 -3.285 -8.773 1.00 97.75 83 TYR A C 1
ATOM 723 O O . TYR A 1 83 ? -1.663 -2.331 -9.029 1.00 97.75 83 TYR A O 1
ATOM 731 N N . PHE A 1 84 ? -2.173 -4.504 -9.261 1.00 96.88 84 PHE A N 1
ATOM 732 C CA . PHE A 1 84 ? -1.049 -4.835 -10.141 1.00 96.88 84 PHE A CA 1
ATOM 733 C C . PHE A 1 84 ? -1.446 -4.715 -11.610 1.00 96.88 84 PHE A C 1
ATOM 735 O O . PHE A 1 84 ? -2.537 -5.126 -11.993 1.00 96.88 84 PHE A O 1
ATOM 742 N N . ARG A 1 85 ? -0.545 -4.208 -12.451 1.00 94.44 85 ARG A N 1
ATOM 743 C CA . ARG A 1 85 ? -0.637 -4.326 -13.914 1.00 94.44 85 ARG A CA 1
ATOM 744 C C . ARG A 1 85 ? -0.128 -5.683 -14.360 1.00 94.44 85 ARG A C 1
ATOM 746 O O . ARG A 1 85 ? 0.630 -6.320 -13.632 1.00 94.44 85 ARG A O 1
ATOM 753 N N . LEU A 1 86 ? -0.407 -6.067 -15.606 1.00 91.81 86 LEU A N 1
ATOM 754 C CA . LEU A 1 86 ? 0.182 -7.284 -16.179 1.00 91.81 86 LEU A CA 1
ATOM 755 C C . LEU A 1 86 ? 1.718 -7.213 -16.192 1.00 91.81 86 LEU A C 1
ATOM 757 O O . LEU A 1 86 ? 2.391 -8.203 -15.915 1.00 91.81 86 LEU A O 1
ATOM 761 N N . SER A 1 87 ? 2.281 -6.027 -16.442 1.00 91.38 87 SER A N 1
ATOM 762 C CA . SER A 1 87 ? 3.731 -5.794 -16.443 1.00 91.38 87 SER A CA 1
ATOM 763 C C . SER A 1 87 ? 4.372 -5.859 -15.054 1.00 91.38 87 SER A C 1
ATOM 765 O O . SER A 1 87 ? 5.577 -6.099 -14.940 1.00 91.38 87 SER A O 1
ATOM 767 N N . THR A 1 88 ? 3.595 -5.645 -13.991 1.00 94.75 88 THR A N 1
ATOM 768 C CA . THR A 1 88 ? 4.099 -5.566 -12.615 1.00 94.75 88 THR A CA 1
ATOM 769 C C . THR A 1 88 ? 3.697 -6.740 -11.737 1.00 94.75 88 THR A C 1
ATOM 771 O O . THR A 1 88 ? 4.093 -6.754 -10.575 1.00 94.75 88 THR A O 1
ATOM 774 N N . ILE A 1 89 ? 3.026 -7.760 -12.285 1.00 94.81 89 ILE A N 1
ATOM 775 C CA . ILE A 1 89 ? 2.707 -8.999 -11.562 1.00 94.81 89 ILE A CA 1
ATOM 776 C C . ILE A 1 89 ? 3.947 -9.550 -10.850 1.00 94.81 89 ILE A C 1
ATOM 778 O O . ILE A 1 89 ? 5.023 -9.715 -11.440 1.00 94.81 89 ILE A O 1
ATOM 782 N N . ASP A 1 90 ? 3.760 -9.866 -9.575 1.00 96.62 90 ASP A N 1
ATOM 783 C CA . ASP A 1 90 ? 4.705 -10.580 -8.731 1.00 96.62 90 ASP A CA 1
ATOM 784 C C . ASP A 1 90 ? 3.911 -11.543 -7.849 1.00 96.62 90 ASP A C 1
ATOM 786 O O . ASP A 1 90 ? 3.391 -11.163 -6.802 1.00 96.62 90 ASP A O 1
ATOM 790 N N . TYR A 1 91 ? 3.781 -12.792 -8.299 1.00 97.12 91 TYR A N 1
ATOM 791 C CA . TYR A 1 91 ? 2.962 -13.790 -7.611 1.00 97.12 91 TYR A CA 1
ATOM 792 C C . TYR A 1 91 ? 3.428 -14.055 -6.178 1.00 97.12 91 TYR A C 1
ATOM 794 O O . TYR A 1 91 ? 2.595 -14.268 -5.305 1.00 97.12 91 TYR A O 1
ATOM 802 N N . SER A 1 92 ? 4.737 -13.988 -5.911 1.00 98.00 92 SER A N 1
ATOM 803 C CA . SER A 1 92 ? 5.252 -14.196 -4.556 1.00 98.00 92 SER A CA 1
ATOM 804 C C . SER A 1 92 ? 4.800 -13.076 -3.624 1.00 98.00 92 SER A C 1
ATOM 806 O O . SER A 1 92 ? 4.356 -13.344 -2.511 1.00 98.00 92 SER A O 1
ATOM 808 N N . LEU A 1 93 ? 4.896 -11.821 -4.072 1.00 98.06 93 LEU A N 1
ATOM 809 C CA . LEU A 1 93 ? 4.404 -10.682 -3.301 1.00 98.06 93 LEU A CA 1
ATOM 810 C C . LEU A 1 93 ? 2.880 -10.725 -3.145 1.00 98.06 93 LEU A C 1
ATOM 812 O O . LEU A 1 93 ? 2.375 -10.487 -2.052 1.00 98.06 93 LEU A O 1
ATOM 816 N N . MET A 1 94 ? 2.148 -11.038 -4.213 1.00 98.31 94 MET A N 1
ATOM 817 C CA . MET A 1 94 ? 0.687 -11.137 -4.180 1.00 98.31 94 MET A CA 1
ATOM 818 C C . MET A 1 94 ? 0.219 -12.190 -3.166 1.00 98.31 94 MET A C 1
ATOM 820 O O . MET A 1 94 ? -0.673 -11.912 -2.364 1.00 98.31 94 MET A O 1
ATOM 824 N N . ASP A 1 95 ? 0.862 -13.358 -3.138 1.00 98.50 95 ASP A N 1
ATOM 825 C CA . ASP A 1 95 ? 0.582 -14.406 -2.156 1.00 98.50 95 ASP A CA 1
ATOM 826 C C . ASP A 1 95 ? 0.848 -13.938 -0.722 1.00 98.50 95 ASP A C 1
ATOM 828 O O . ASP A 1 95 ? 0.048 -14.214 0.173 1.00 98.50 95 ASP A O 1
ATOM 832 N N . ASP A 1 96 ? 1.952 -13.224 -0.489 1.00 98.56 96 ASP A N 1
ATOM 833 C CA . ASP A 1 96 ? 2.280 -12.680 0.832 1.00 98.56 96 ASP A CA 1
ATOM 834 C C . ASP A 1 96 ? 1.231 -11.652 1.294 1.00 98.56 96 ASP A C 1
ATOM 836 O O . ASP A 1 96 ? 0.788 -11.700 2.446 1.00 98.56 96 ASP A O 1
ATOM 840 N N . ILE A 1 97 ? 0.780 -10.773 0.391 1.00 98.38 97 ILE A N 1
ATOM 841 C CA . ILE A 1 97 ? -0.268 -9.772 0.650 1.00 98.38 97 ILE A CA 1
ATOM 842 C C . ILE A 1 97 ? -1.582 -10.457 1.045 1.00 98.38 97 ILE A C 1
ATOM 844 O O . ILE A 1 97 ? -2.182 -10.099 2.061 1.00 98.38 97 ILE A O 1
ATOM 848 N N . VAL A 1 98 ? -2.010 -11.473 0.287 1.00 98.06 98 VAL A N 1
ATOM 849 C CA . VAL A 1 98 ? -3.259 -12.205 0.559 1.00 98.06 98 VAL A CA 1
ATOM 850 C C . VAL A 1 98 ? -3.165 -13.012 1.853 1.00 98.06 98 VAL A C 1
ATOM 852 O O . VAL A 1 98 ? -4.098 -12.980 2.655 1.00 98.06 98 VAL A O 1
ATOM 855 N N . LYS A 1 99 ? -2.043 -13.698 2.112 1.00 98.38 99 LYS A N 1
ATOM 856 C CA . LYS A 1 99 ? -1.819 -14.431 3.376 1.00 98.38 99 LYS A CA 1
ATOM 857 C C . LYS A 1 99 ? -1.874 -13.508 4.589 1.00 98.38 99 LYS A C 1
ATOM 859 O O . LYS A 1 99 ? -2.319 -13.920 5.657 1.00 98.38 99 LYS A O 1
ATOM 864 N N . TYR A 1 100 ? -1.457 -12.257 4.420 1.00 98.19 100 TYR A N 1
ATOM 865 C CA . TYR A 1 100 ? -1.558 -11.224 5.443 1.00 98.19 100 TYR A CA 1
ATOM 866 C C . TYR A 1 100 ? -2.972 -10.613 5.574 1.00 98.19 100 TYR A C 1
ATOM 868 O O . TYR A 1 100 ? -3.220 -9.796 6.454 1.00 98.19 100 TYR A O 1
ATOM 876 N N . SER A 1 101 ? -3.938 -11.056 4.762 1.00 97.31 101 SER A N 1
ATOM 877 C CA . SER A 1 101 ? -5.314 -10.533 4.689 1.00 97.31 101 SER A CA 1
ATOM 878 C C . SER A 1 101 ? -5.443 -9.114 4.116 1.00 97.31 101 SER A C 1
ATOM 880 O O . SER A 1 101 ? -6.487 -8.479 4.283 1.00 97.31 101 SER A O 1
ATOM 882 N N . SER A 1 102 ? -4.412 -8.628 3.420 1.00 97.81 102 SER A N 1
ATOM 883 C CA . SER A 1 102 ? -4.508 -7.454 2.547 1.00 97.81 102 SER A CA 1
ATOM 884 C C . SER A 1 102 ? -5.093 -7.844 1.184 1.00 97.81 102 SER A C 1
ATOM 886 O O . SER A 1 102 ? -5.257 -9.020 0.855 1.00 97.81 102 SER A O 1
ATOM 888 N N . GLU A 1 103 ? -5.464 -6.845 0.388 1.00 97.75 103 GLU A N 1
ATOM 889 C CA . GLU A 1 103 ? -6.161 -7.039 -0.882 1.00 97.75 103 GLU A CA 1
ATOM 890 C C . GLU A 1 103 ? -5.191 -6.976 -2.065 1.00 97.75 103 GLU A C 1
ATOM 892 O O . GLU A 1 103 ? -4.371 -6.064 -2.166 1.00 97.75 103 GLU A O 1
ATOM 897 N N . VAL A 1 104 ? -5.339 -7.919 -2.997 1.00 97.88 104 VAL A N 1
ATOM 898 C CA . VAL A 1 104 ? -4.698 -7.892 -4.315 1.00 97.88 104 VAL A CA 1
ATOM 899 C C . VAL A 1 104 ? -5.780 -7.738 -5.375 1.00 97.88 104 VAL A C 1
ATOM 901 O O . VAL A 1 104 ? -6.753 -8.490 -5.395 1.00 97.88 104 VAL A O 1
ATOM 904 N N . GLY A 1 105 ? -5.591 -6.778 -6.269 1.00 96.12 105 GLY A N 1
ATOM 905 C CA . GLY A 1 105 ? -6.471 -6.496 -7.390 1.00 96.12 105 GLY A CA 1
ATOM 906 C C . GLY A 1 105 ? -5.694 -6.283 -8.683 1.00 96.12 105 GLY A C 1
ATOM 907 O O . GLY A 1 105 ? -4.463 -6.234 -8.710 1.00 96.12 105 GLY A O 1
ATOM 908 N N . TYR A 1 106 ? -6.437 -6.136 -9.774 1.00 95.06 106 TYR A N 1
ATOM 909 C CA . TYR A 1 106 ? -5.883 -5.835 -11.086 1.00 95.06 106 TYR A CA 1
ATOM 910 C C . TYR A 1 106 ? -6.031 -4.342 -11.402 1.00 95.06 106 TYR A C 1
ATOM 912 O O . TYR A 1 106 ? -7.125 -3.785 -11.298 1.00 95.06 106 TYR A O 1
ATOM 920 N N . HIS A 1 107 ? -4.936 -3.691 -11.791 1.00 93.81 107 HIS A N 1
ATOM 921 C CA . HIS A 1 107 ? -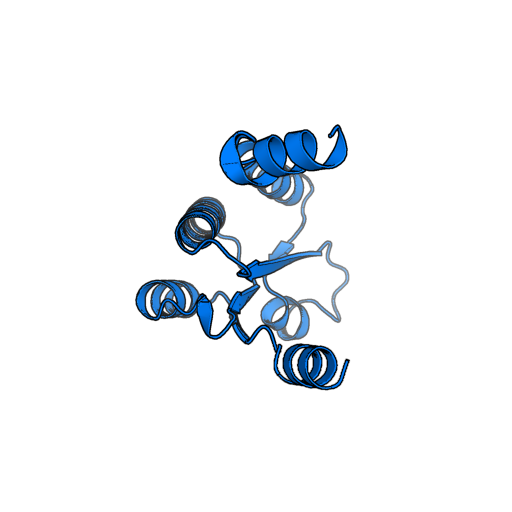4.943 -2.332 -12.321 1.00 93.81 107 HIS A CA 1
ATOM 922 C C . HIS A 1 107 ? -5.287 -2.380 -13.814 1.00 93.81 107 HIS A C 1
ATOM 924 O O . HIS A 1 107 ? -4.402 -2.449 -14.668 1.00 93.81 107 HIS A O 1
ATOM 930 N N . TYR A 1 108 ? -6.591 -2.393 -14.101 1.00 88.75 108 TYR A N 1
ATOM 931 C CA . TYR A 1 108 ? -7.139 -2.526 -15.451 1.00 88.75 108 TYR A CA 1
ATOM 932 C C . TYR A 1 108 ? -6.574 -1.471 -16.410 1.00 88.75 108 TYR A C 1
ATOM 934 O O . TYR A 1 108 ? -6.700 -0.267 -16.178 1.00 88.75 108 TYR A O 1
ATOM 942 N N . GLU A 1 109 ? -5.967 -1.919 -17.509 1.00 88.06 109 GLU A N 1
ATOM 943 C CA . GLU A 1 109 ? -5.228 -1.048 -18.433 1.00 88.06 109 GLU A CA 1
ATOM 944 C C . GLU A 1 109 ? -5.522 -1.318 -19.915 1.00 88.06 109 GLU A C 1
ATOM 946 O O . GLU A 1 109 ? -5.015 -0.614 -20.792 1.00 88.06 109 GLU A O 1
ATOM 951 N N . GLU A 1 110 ? -6.364 -2.298 -20.227 1.00 88.81 110 GLU A N 1
ATOM 952 C CA . GLU A 1 110 ? -6.621 -2.783 -21.581 1.00 88.81 110 GLU A CA 1
ATOM 953 C C . GLU A 1 110 ? -7.331 -1.732 -22.425 1.00 88.81 110 GLU A C 1
ATOM 955 O O . GLU A 1 110 ? -6.921 -1.477 -23.557 1.00 88.81 110 GLU A O 1
ATOM 960 N N . LEU A 1 111 ? -8.342 -1.056 -21.868 1.00 87.88 111 LEU A N 1
ATOM 961 C CA . LEU A 1 111 ? -9.041 0.013 -22.587 1.00 87.88 111 LEU A CA 1
ATOM 962 C C . LEU A 1 111 ? -8.101 1.193 -22.868 1.00 87.88 111 LEU A C 1
ATOM 964 O O . LEU A 1 111 ? -8.079 1.724 -23.977 1.00 87.88 111 LEU A O 1
ATOM 968 N N . ALA A 1 112 ? -7.273 1.570 -21.890 1.00 85.94 112 ALA A N 1
ATOM 969 C CA . ALA A 1 112 ? -6.274 2.619 -22.069 1.00 85.94 112 ALA A CA 1
ATOM 970 C C . ALA A 1 112 ? -5.222 2.224 -23.121 1.00 85.94 112 ALA A C 1
ATOM 972 O O . ALA A 1 112 ? -4.822 3.052 -23.942 1.00 85.94 112 ALA A O 1
ATOM 973 N N . THR A 1 113 ? -4.801 0.959 -23.128 1.00 86.44 113 THR A N 1
ATOM 974 C CA . THR A 1 113 ? -3.869 0.393 -24.112 1.00 86.44 113 THR A CA 1
ATOM 975 C C . THR A 1 113 ? -4.476 0.379 -25.513 1.00 86.44 113 THR A C 1
ATOM 977 O O . THR A 1 113 ? -3.821 0.800 -26.466 1.00 86.44 113 THR A O 1
ATOM 980 N N . TYR A 1 114 ? -5.738 -0.033 -25.646 1.00 91.50 114 TYR A N 1
ATOM 981 C CA . TYR A 1 114 ? -6.468 -0.010 -26.911 1.00 91.50 114 TYR A CA 1
ATOM 982 C C . TYR A 1 114 ? -6.568 1.414 -27.472 1.00 91.50 114 TYR A C 1
ATOM 984 O O . TYR A 1 114 ? -6.146 1.660 -28.600 1.00 91.50 114 TYR A O 1
ATOM 992 N N . CYS A 1 115 ? -7.014 2.377 -26.660 1.00 92.00 115 CYS A N 1
ATOM 993 C CA . CYS A 1 115 ? -7.146 3.779 -27.064 1.00 92.00 115 CYS A CA 1
ATOM 994 C C . CYS A 1 115 ? -5.820 4.418 -27.512 1.00 92.00 115 CYS A C 1
ATOM 996 O O . CYS A 1 115 ? -5.822 5.298 -28.369 1.00 92.00 115 CYS A O 1
ATOM 998 N N . LYS A 1 116 ? -4.678 3.988 -26.956 1.00 88.62 116 LYS A N 1
ATOM 999 C CA . LYS A 1 116 ? -3.347 4.461 -27.378 1.00 88.62 116 LYS A CA 1
ATOM 1000 C C . LYS A 1 116 ? -2.913 3.919 -28.741 1.00 88.62 116 LYS A C 1
ATOM 1002 O O . LYS A 1 116 ? -2.097 4.561 -29.384 1.00 88.62 116 LYS A O 1
ATOM 1007 N N . ARG A 1 117 ? -3.419 2.754 -29.161 1.00 89.50 117 ARG A N 1
ATOM 1008 C CA . ARG A 1 117 ? -3.068 2.112 -30.442 1.00 89.50 117 ARG A CA 1
ATOM 1009 C C . ARG A 1 117 ? -3.846 2.661 -31.635 1.00 89.50 117 ARG A C 1
ATOM 1011 O O . ARG A 1 117 ? -3.397 2.497 -32.760 1.00 89.50 117 ARG A O 1
ATOM 1018 N N . ILE A 1 118 ? -5.023 3.230 -31.386 1.00 91.56 118 ILE A N 1
ATOM 1019 C CA . ILE A 1 118 ? -5.906 3.798 -32.418 1.00 91.56 118 ILE A CA 1
ATOM 1020 C C . ILE A 1 118 ? -5.718 5.315 -32.603 1.00 91.56 118 ILE A C 1
ATOM 1022 O O . ILE A 1 118 ? -6.471 5.928 -33.356 1.00 91.56 118 ILE A O 1
ATOM 1026 N N . LYS 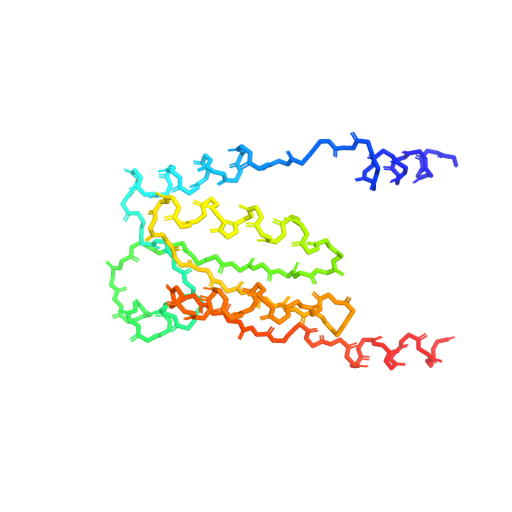A 1 119 ? -4.757 5.915 -31.890 1.00 59.22 119 LYS A N 1
ATOM 1027 C CA . LYS A 1 119 ? -4.257 7.273 -32.136 1.00 59.22 119 LYS A CA 1
ATOM 1028 C C . LYS A 1 119 ? -3.083 7.225 -33.098 1.00 59.22 119 LYS A C 1
ATOM 1030 O O . LYS A 1 119 ? -2.983 8.175 -33.900 1.00 59.22 119 LYS A O 1
#

Radius of gyration: 16.67 Å; chains: 1; bounding box: 39×36×49 Å

Secondary structure (DSSP, 8-state):
-HHHHHHHIIIIISPP-HHHHHHHHHHHHHTT-EEE-HHHHHHHTTTS---EEE-EEEESS-HHHHHHHHHHHHHTT---EEEE-GGG--HHHHHHHHHTT-EEEE---HHHHHHHH--

Organism: NCBI:txid857293